Protein AF-A0A662T2M1-F1 (afdb_monomer_lite)

Foldseek 3Di:
DDQLVVCCVVLVDDSVRSVQQSVLLVPVQEAADPDCSCVVPPSHDYDDPVVVD

Sequence (53 aa):
ISMASELREKFKLTYFDSLHCASAILYDGVILSVDEAYDKVSEVHRIDPRSLL

pLDDT: mean 96.37, std 5.51, range [63.28, 98.25]

Secondary structure (DSSP, 8-state):
--HHHHHHHHH---HHHHHHHHHHHHTTSEEE-S-GGGGG-TT-EEE-GGGG-

Radius of gyration: 10.68 Å; chains: 1; bounding box: 28×17×26 Å

Structure (mmCIF, N/CA/C/O backbone):
data_AF-A0A662T2M1-F1
#
_entry.id   AF-A0A662T2M1-F1
#
loop_
_atom_site.group_PDB
_atom_site.id
_atom_site.type_symbol
_atom_site.label_atom_id
_atom_site.label_alt_id
_atom_site.label_comp_id
_atom_site.label_asym_id
_atom_site.label_entity_id
_atom_site.label_seq_id
_atom_site.pdbx_PDB_ins_code
_atom_site.Cartn_x
_atom_site.Cartn_y
_atom_site.Cartn_z
_atom_site.occupancy
_atom_site.B_iso_or_equiv
_atom_site.auth_seq_id
_atom_site.auth_comp_id
_atom_site.auth_asym_id
_atom_site.auth_atom_id
_atom_site.pdbx_PDB_model_num
ATOM 1 N N . ILE A 1 1 ? -14.607 8.901 8.642 1.00 63.28 1 ILE A N 1
ATOM 2 C CA . ILE A 1 1 ? -13.255 8.296 8.693 1.00 63.28 1 ILE A CA 1
ATOM 3 C C . ILE A 1 1 ? -12.868 7.983 7.248 1.00 63.28 1 ILE A C 1
ATOM 5 O O . ILE A 1 1 ? -13.763 7.645 6.485 1.00 63.28 1 ILE A O 1
ATOM 9 N N . SER A 1 2 ? -11.625 8.236 6.824 1.00 93.31 2 SER A N 1
ATOM 10 C CA . SER A 1 2 ? -11.184 7.960 5.444 1.00 93.31 2 SER A CA 1
ATOM 11 C C . SER A 1 2 ? -10.546 6.572 5.341 1.00 93.31 2 SER A C 1
ATOM 13 O O . SER A 1 2 ? -9.913 6.126 6.298 1.00 93.31 2 SER A O 1
ATOM 15 N N . MET A 1 3 ? -10.640 5.931 4.170 1.00 96.94 3 MET A N 1
ATOM 16 C CA . MET A 1 3 ? -10.042 4.611 3.905 1.00 96.94 3 MET A CA 1
ATOM 17 C C . MET A 1 3 ? -8.547 4.560 4.257 1.00 96.94 3 MET A C 1
ATOM 19 O O . MET A 1 3 ? -8.095 3.625 4.906 1.00 96.94 3 MET A O 1
ATOM 23 N N . ALA A 1 4 ? -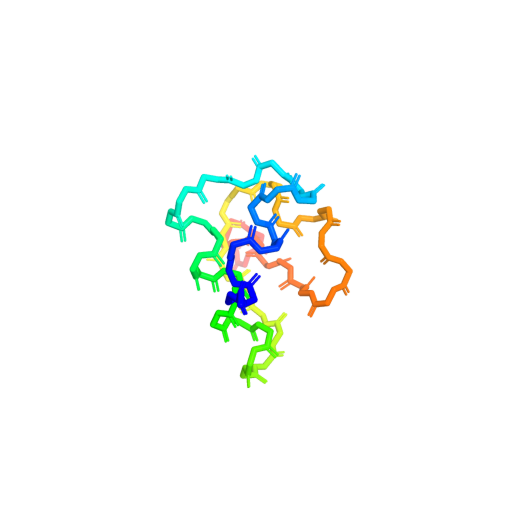7.781 5.607 3.929 1.00 98.00 4 ALA A N 1
ATOM 24 C CA . ALA A 1 4 ? -6.373 5.694 4.320 1.00 98.00 4 ALA A CA 1
ATOM 25 C C . ALA A 1 4 ? -6.176 5.642 5.847 1.00 98.00 4 ALA A C 1
ATOM 27 O O . ALA A 1 4 ? -5.272 4.968 6.333 1.00 98.00 4 ALA A O 1
ATOM 28 N N . SER A 1 5 ? -7.038 6.301 6.630 1.00 98.12 5 SER A N 1
ATOM 29 C CA . SER A 1 5 ? -6.950 6.244 8.094 1.00 98.12 5 SER A CA 1
ATOM 30 C C . SER A 1 5 ? -7.184 4.826 8.624 1.00 98.12 5 SER A C 1
ATOM 32 O O . SER A 1 5 ? -6.459 4.387 9.514 1.00 98.12 5 SER A O 1
ATOM 34 N N . GLU A 1 6 ? -8.142 4.095 8.050 1.00 97.94 6 GLU A N 1
ATOM 35 C CA . GLU A 1 6 ? -8.446 2.708 8.432 1.00 97.94 6 GLU A CA 1
ATOM 36 C C . GLU A 1 6 ? -7.296 1.763 8.076 1.00 97.94 6 GLU A C 1
ATOM 38 O O . GLU A 1 6 ? -6.858 0.973 8.914 1.00 97.94 6 GLU A O 1
ATOM 43 N N . LEU A 1 7 ? -6.743 1.887 6.865 1.00 97.88 7 LEU A N 1
ATOM 44 C CA . LEU A 1 7 ? -5.592 1.098 6.418 1.00 97.88 7 LEU A CA 1
ATOM 45 C C . LEU A 1 7 ? -4.369 1.336 7.307 1.00 97.88 7 LEU A C 1
ATOM 47 O O . LEU A 1 7 ? -3.678 0.387 7.686 1.00 97.88 7 LEU A O 1
ATOM 51 N N . ARG A 1 8 ? -4.124 2.595 7.690 1.00 98.06 8 ARG A N 1
ATOM 52 C CA . ARG A 1 8 ? -3.035 2.965 8.599 1.00 98.06 8 ARG A CA 1
ATOM 53 C C . ARG A 1 8 ? -3.159 2.258 9.942 1.00 98.06 8 ARG A C 1
ATOM 55 O O . ARG A 1 8 ? -2.191 1.687 10.438 1.00 98.06 8 ARG A O 1
ATOM 62 N N . GLU A 1 9 ? -4.346 2.278 10.534 1.00 97.88 9 GLU A N 1
ATOM 63 C CA . GLU A 1 9 ? -4.581 1.682 11.850 1.00 97.88 9 GLU A CA 1
ATOM 64 C C . GLU A 1 9 ? -4.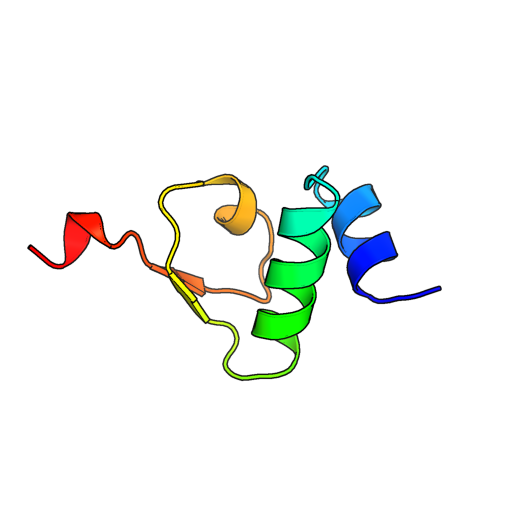556 0.151 11.815 1.00 97.88 9 GLU A C 1
ATOM 66 O O . GLU A 1 9 ? -3.916 -0.463 12.682 1.00 97.88 9 GLU A O 1
ATOM 71 N N . LYS A 1 10 ? -5.201 -0.446 10.804 1.00 97.62 10 LYS A N 1
ATOM 72 C CA . LYS A 1 10 ? -5.352 -1.897 10.625 1.00 97.62 10 LYS A CA 1
ATOM 73 C C . LYS A 1 10 ? -4.033 -2.577 10.267 1.00 97.62 10 LYS A C 1
ATOM 75 O O . LYS A 1 10 ? -3.699 -3.596 10.865 1.00 97.62 10 LYS A O 1
ATOM 80 N N . PHE A 1 11 ? -3.267 -2.001 9.343 1.00 97.62 11 PHE A N 1
ATOM 81 C CA . PHE A 1 11 ? -2.065 -2.633 8.783 1.00 97.62 11 PHE A CA 1
ATOM 82 C C . PHE A 1 11 ? -0.750 -1.994 9.242 1.00 97.62 11 PHE A C 1
ATOM 84 O O . PHE A 1 11 ? 0.324 -2.455 8.858 1.00 97.62 11 PHE A O 1
ATOM 91 N N . LYS A 1 12 ? -0.821 -0.970 10.105 1.00 97.69 12 LYS A N 1
ATOM 92 C CA . LYS A 1 12 ? 0.340 -0.229 10.634 1.00 97.69 12 LYS A CA 1
ATOM 93 C C . LYS A 1 12 ? 1.199 0.409 9.538 1.00 97.69 12 LYS A C 1
ATOM 95 O O . LYS A 1 12 ? 2.412 0.513 9.688 1.00 97.69 12 LYS A O 1
ATOM 100 N N . LEU A 1 13 ? 0.561 0.842 8.451 1.00 97.69 13 LEU A N 1
ATOM 101 C CA . LEU A 1 13 ? 1.214 1.608 7.388 1.00 97.69 13 LEU A CA 1
ATOM 102 C C . LE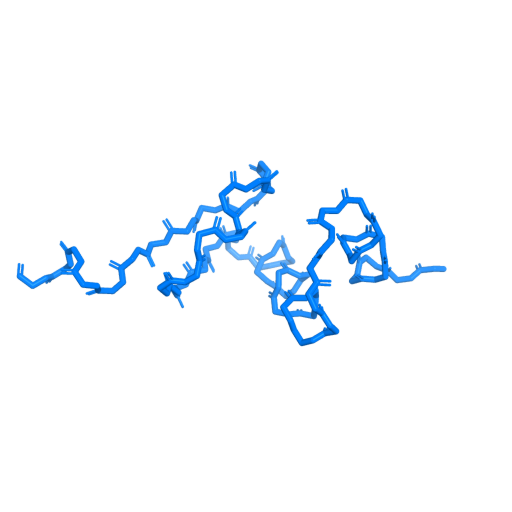U A 1 13 ? 1.656 2.984 7.908 1.00 97.69 13 LEU A C 1
ATOM 104 O O . LEU A 1 13 ? 1.117 3.485 8.898 1.00 97.69 13 LEU A O 1
ATOM 108 N N . THR A 1 14 ? 2.614 3.630 7.244 1.00 98.19 14 THR A N 1
ATOM 109 C CA . THR A 1 14 ? 2.896 5.044 7.522 1.00 98.19 14 THR A CA 1
ATOM 110 C C . THR A 1 14 ? 1.780 5.935 6.968 1.00 98.19 14 THR A C 1
ATOM 112 O O . THR A 1 14 ? 0.871 5.479 6.269 1.00 98.19 14 THR A O 1
ATOM 115 N N . TYR A 1 15 ? 1.822 7.235 7.276 1.00 97.50 15 TYR A N 1
ATOM 116 C CA . TYR A 1 15 ? 0.860 8.191 6.721 1.00 97.50 15 TYR A CA 1
ATOM 117 C C . TYR A 1 15 ? 0.818 8.138 5.185 1.00 97.50 15 TYR A C 1
ATOM 119 O O . TYR A 1 15 ? -0.261 7.981 4.613 1.00 97.50 15 TYR A O 1
ATOM 127 N N . PHE A 1 16 ? 1.974 8.212 4.520 1.00 97.88 16 PHE A N 1
ATOM 128 C CA . PHE A 1 16 ? 2.031 8.222 3.057 1.00 97.88 16 PHE A CA 1
ATOM 129 C C . PHE A 1 16 ? 1.710 6.857 2.454 1.00 97.88 16 PHE A C 1
ATOM 131 O O . PHE A 1 16 ? 0.945 6.807 1.493 1.00 97.88 16 PHE A O 1
ATOM 138 N N . ASP A 1 17 ? 2.171 5.765 3.065 1.00 98.19 17 ASP A N 1
ATOM 139 C CA . ASP A 1 17 ? 1.839 4.420 2.582 1.00 98.19 17 ASP A CA 1
ATOM 140 C C . ASP A 1 17 ? 0.337 4.151 2.652 1.00 98.19 17 ASP A C 1
ATOM 142 O O . ASP A 1 17 ? -0.243 3.547 1.756 1.00 98.19 17 ASP A O 1
ATOM 146 N N . SER A 1 18 ? -0.335 4.661 3.686 1.00 98.25 18 SER A N 1
ATOM 147 C CA . SER A 1 18 ? -1.783 4.514 3.812 1.00 98.25 18 SER A CA 1
ATOM 148 C C . SER A 1 18 ? -2.566 5.279 2.738 1.00 98.25 18 SER A C 1
ATOM 150 O O . SER A 1 18 ? -3.587 4.787 2.260 1.00 98.25 18 SER A O 1
ATOM 152 N N . LEU A 1 19 ? -2.076 6.452 2.317 1.00 98.19 19 LEU A N 1
ATOM 153 C CA . LEU A 1 19 ? -2.658 7.214 1.208 1.00 98.19 19 LEU A CA 1
ATOM 154 C C . LEU A 1 19 ? -2.389 6.534 -0.135 1.00 98.19 19 LEU A C 1
ATOM 156 O O . LEU A 1 19 ? -3.288 6.450 -0.969 1.00 98.19 19 LEU A O 1
ATOM 160 N N . HIS A 1 20 ? -1.170 6.032 -0.331 1.00 97.94 20 HIS A N 1
ATOM 161 C CA . HIS A 1 20 ? -0.784 5.329 -1.547 1.00 97.94 20 HIS A CA 1
ATOM 162 C C . HIS A 1 20 ? -1.585 4.032 -1.715 1.00 97.94 20 HIS A C 1
ATOM 164 O O . HIS A 1 20 ? -2.186 3.814 -2.765 1.00 97.94 20 HIS A O 1
ATOM 170 N N . CYS A 1 21 ? -1.702 3.244 -0.642 1.00 98.25 21 CYS A N 1
ATOM 171 C CA . CYS A 1 21 ? -2.518 2.033 -0.603 1.00 98.25 21 CYS A CA 1
ATOM 172 C C . CYS A 1 21 ? -3.996 2.328 -0.877 1.00 98.25 21 CYS A C 1
ATOM 174 O O . CYS A 1 21 ? -4.609 1.683 -1.721 1.00 98.25 21 CYS A O 1
ATOM 176 N N . ALA A 1 22 ? -4.557 3.358 -0.231 1.00 98.19 22 ALA A N 1
ATOM 177 C CA . ALA A 1 22 ? -5.933 3.779 -0.480 1.00 98.19 22 ALA A CA 1
ATOM 178 C C . ALA A 1 22 ? -6.165 4.175 -1.948 1.00 98.19 22 ALA A C 1
ATOM 180 O O . ALA A 1 22 ? -7.199 3.836 -2.518 1.00 98.19 22 ALA A O 1
ATOM 181 N N . SER A 1 23 ? -5.207 4.868 -2.568 1.00 98.00 23 SER A N 1
ATOM 182 C CA . SER A 1 23 ? -5.278 5.188 -3.993 1.00 98.00 23 SER A CA 1
ATOM 183 C C . SER A 1 23 ? -5.282 3.915 -4.837 1.00 98.00 23 SER A C 1
ATOM 185 O O . SER A 1 23 ? -6.164 3.767 -5.670 1.00 98.00 23 SER A O 1
ATOM 187 N N . ALA A 1 24 ? -4.358 2.979 -4.605 1.00 98.19 24 ALA A N 1
ATOM 188 C CA . ALA A 1 24 ? -4.296 1.733 -5.370 1.00 98.19 24 ALA A CA 1
ATOM 189 C C . ALA A 1 24 ? -5.600 0.925 -5.274 1.00 98.19 24 ALA A C 1
ATOM 191 O O . ALA A 1 24 ? -6.142 0.543 -6.305 1.00 98.19 24 ALA A O 1
ATOM 192 N N . ILE A 1 25 ? -6.163 0.761 -4.070 1.00 98.06 25 ILE A N 1
ATOM 193 C CA . ILE A 1 25 ? -7.456 0.080 -3.862 1.00 98.06 25 ILE A CA 1
ATOM 194 C C . ILE A 1 25 ? -8.590 0.750 -4.651 1.00 98.06 25 ILE A C 1
ATOM 196 O O . ILE A 1 25 ? -9.478 0.066 -5.151 1.00 98.06 25 ILE A O 1
ATOM 200 N N . LEU A 1 26 ? -8.583 2.083 -4.761 1.00 97.75 26 LEU A N 1
ATOM 201 C CA . LEU A 1 26 ? -9.613 2.822 -5.495 1.00 97.75 26 LEU A CA 1
ATOM 202 C C . LEU A 1 26 ? -9.502 2.656 -7.021 1.00 97.75 26 LEU A C 1
ATOM 204 O O . LEU A 1 26 ? -10.495 2.862 -7.720 1.00 97.75 26 LEU A O 1
ATOM 208 N N . TYR A 1 27 ? -8.317 2.319 -7.530 1.00 96.38 27 TYR A N 1
ATOM 209 C CA . TYR A 1 27 ? -8.056 2.166 -8.959 1.00 96.38 27 TYR A CA 1
ATOM 210 C C . TYR A 1 27 ? -7.930 0.689 -9.356 1.00 96.38 27 TYR A C 1
ATOM 212 O O . TYR A 1 27 ? -8.938 -0.001 -9.474 1.00 96.38 27 TYR A O 1
ATOM 220 N N . ASP A 1 28 ? -6.719 0.209 -9.624 1.00 97.00 28 ASP A N 1
ATOM 221 C CA . ASP A 1 28 ? -6.454 -1.114 -10.200 1.00 97.00 28 ASP A CA 1
ATOM 222 C C . ASP A 1 28 ? -6.010 -2.159 -9.166 1.00 97.00 28 ASP A C 1
ATOM 224 O O . ASP A 1 28 ? -5.814 -3.325 -9.507 1.00 97.00 28 ASP A O 1
ATOM 228 N N . GLY A 1 29 ? -5.856 -1.755 -7.905 1.00 97.69 29 GLY A N 1
ATOM 229 C CA . GLY A 1 29 ? -5.345 -2.603 -6.840 1.00 97.69 29 GLY A CA 1
ATOM 230 C C . GLY A 1 29 ? -3.869 -2.959 -7.003 1.00 97.69 29 GLY A C 1
ATOM 231 O O . GLY A 1 29 ? -3.422 -3.896 -6.354 1.00 97.69 29 GLY A O 1
ATOM 232 N N . VAL A 1 30 ? -3.087 -2.270 -7.841 1.00 98.06 30 VAL A N 1
ATOM 233 C CA . VAL A 1 30 ? -1.665 -2.585 -8.052 1.00 98.06 30 VAL A CA 1
ATOM 234 C C . VAL A 1 30 ? -0.776 -1.534 -7.393 1.00 98.06 30 VAL A C 1
ATOM 236 O O . VAL A 1 30 ? -0.971 -0.330 -7.549 1.00 98.06 30 VAL A O 1
ATOM 239 N N . ILE A 1 31 ? 0.243 -1.989 -6.660 1.00 97.75 31 ILE A N 1
ATOM 240 C CA . ILE A 1 31 ? 1.265 -1.118 -6.064 1.00 97.75 31 ILE A CA 1
ATOM 241 C C . ILE A 1 31 ? 2.639 -1.543 -6.561 1.00 97.75 31 ILE A C 1
ATOM 243 O O . ILE A 1 31 ? 3.109 -2.637 -6.256 1.00 97.75 31 ILE A O 1
ATOM 247 N N . LEU A 1 32 ? 3.322 -0.655 -7.284 1.00 97.06 32 LEU A N 1
ATOM 248 C CA . LEU A 1 32 ? 4.731 -0.840 -7.617 1.00 97.06 32 LEU A CA 1
ATOM 249 C C . LEU A 1 32 ? 5.583 -0.323 -6.455 1.00 97.06 32 LEU A C 1
ATOM 251 O O . LEU A 1 32 ? 5.726 0.885 -6.274 1.00 97.06 32 LEU A O 1
ATOM 255 N N . SER A 1 33 ? 6.133 -1.228 -5.649 1.00 96.81 33 SER A N 1
ATOM 256 C CA . SER A 1 33 ? 6.930 -0.850 -4.481 1.00 96.81 33 SER A CA 1
ATOM 257 C C . SER A 1 33 ? 7.896 -1.950 -4.053 1.00 96.81 33 SER A C 1
ATOM 259 O O . SER A 1 33 ? 7.614 -3.145 -4.162 1.00 96.81 33 SER A O 1
ATOM 261 N N . VAL A 1 34 ? 9.035 -1.529 -3.505 1.00 97.38 34 VAL A N 1
ATOM 262 C CA . VAL A 1 34 ? 10.006 -2.413 -2.842 1.00 97.38 34 VAL A CA 1
ATOM 263 C C . VAL A 1 34 ? 9.640 -2.710 -1.384 1.00 97.38 34 VAL A C 1
ATOM 265 O O . VAL A 1 34 ? 10.269 -3.569 -0.773 1.00 97.38 34 VAL A O 1
ATOM 268 N N . ASP A 1 35 ? 8.664 -1.995 -0.820 1.00 97.44 35 ASP A N 1
ATOM 269 C CA . ASP A 1 35 ? 8.231 -2.169 0.566 1.00 97.44 35 ASP A CA 1
ATOM 270 C C . ASP A 1 35 ? 7.203 -3.299 0.681 1.00 97.44 35 ASP A C 1
ATOM 2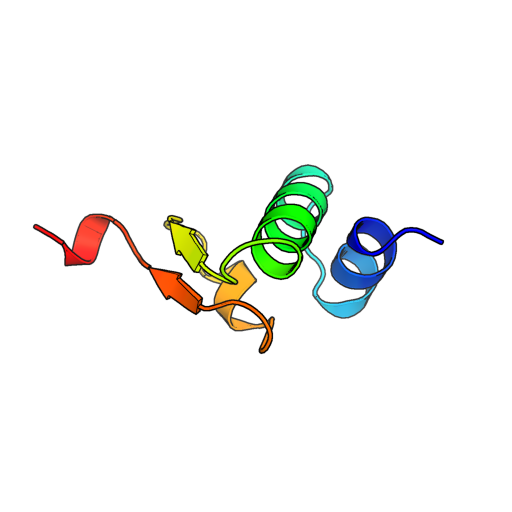72 O O . ASP A 1 35 ? 6.092 -3.207 0.163 1.00 97.44 35 ASP A O 1
ATOM 276 N N . GLU A 1 36 ? 7.563 -4.358 1.396 1.00 97.06 36 GLU A N 1
ATOM 277 C CA . GLU A 1 36 ? 6.730 -5.543 1.626 1.00 97.06 36 GLU A CA 1
ATOM 278 C C . GLU A 1 36 ? 5.538 -5.269 2.562 1.00 97.06 36 GLU A C 1
ATOM 280 O O . GLU A 1 36 ? 4.662 -6.117 2.723 1.00 97.06 36 GLU A O 1
ATOM 285 N N . ALA A 1 37 ? 5.444 -4.083 3.179 1.00 97.69 37 ALA A N 1
ATOM 286 C CA . ALA A 1 37 ? 4.329 -3.721 4.054 1.00 97.69 37 ALA A CA 1
ATOM 287 C C . ALA A 1 37 ? 2.954 -3.855 3.373 1.00 97.69 37 ALA A C 1
ATOM 289 O O . ALA A 1 37 ? 1.976 -4.197 4.045 1.00 97.69 37 ALA A O 1
ATOM 290 N N . TYR A 1 38 ? 2.886 -3.635 2.056 1.00 98.00 38 TYR A N 1
ATOM 291 C CA . TYR A 1 38 ? 1.655 -3.763 1.274 1.00 98.00 38 TYR A CA 1
ATOM 292 C C . TYR A 1 38 ? 1.185 -5.214 1.110 1.00 98.00 38 TYR A C 1
ATOM 294 O O . TYR A 1 38 ? -0.009 -5.426 0.924 1.00 98.00 38 TYR A O 1
ATOM 302 N N . ASP A 1 39 ? 2.057 -6.213 1.295 1.00 97.81 39 ASP A N 1
ATOM 303 C CA . ASP A 1 39 ? 1.695 -7.639 1.190 1.00 97.81 39 ASP A CA 1
ATOM 304 C C . ASP A 1 39 ? 0.716 -8.077 2.299 1.00 97.81 39 ASP A C 1
ATOM 306 O O . ASP A 1 39 ? 0.093 -9.135 2.226 1.00 97.81 39 ASP A O 1
ATOM 310 N N . LYS A 1 40 ? 0.545 -7.247 3.337 1.00 97.44 40 LYS A N 1
ATOM 311 C CA . LYS A 1 40 ? -0.436 -7.448 4.414 1.00 97.44 40 LYS A CA 1
ATOM 312 C C . LYS A 1 40 ? -1.861 -7.060 4.010 1.00 97.44 40 LYS A C 1
ATOM 314 O O . LYS A 1 40 ? -2.793 -7.395 4.739 1.00 97.44 40 LYS A O 1
ATOM 319 N N . VAL A 1 41 ? -2.033 -6.318 2.915 1.00 97.88 41 VAL A N 1
ATOM 320 C CA . VAL A 1 41 ? -3.318 -5.765 2.475 1.00 97.88 41 VAL A CA 1
ATOM 321 C C . VAL A 1 41 ? -3.841 -6.600 1.311 1.00 97.88 41 VAL A C 1
ATOM 323 O O . VAL A 1 41 ? -3.349 -6.500 0.196 1.00 97.88 41 VAL A O 1
ATOM 326 N N . SER A 1 42 ? -4.851 -7.428 1.569 1.00 97.12 42 SER A N 1
ATOM 327 C CA . SER A 1 42 ? -5.400 -8.380 0.591 1.00 97.12 42 SER A CA 1
ATOM 328 C C . SER A 1 42 ? -6.001 -7.740 -0.665 1.00 97.12 42 SER A C 1
ATOM 330 O O . SER A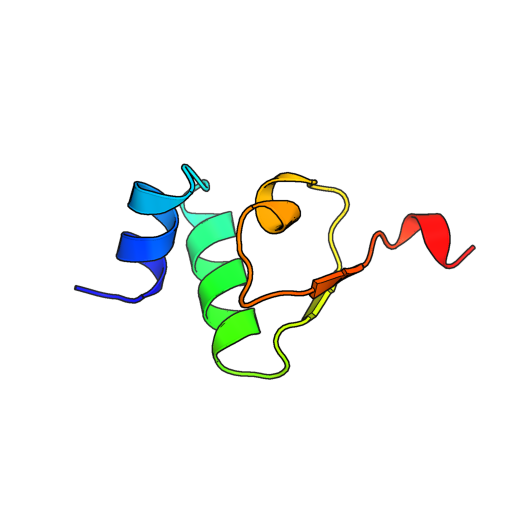 1 42 ? -6.123 -8.392 -1.696 1.00 97.12 42 SER A O 1
ATOM 332 N N . GLU A 1 43 ? -6.406 -6.478 -0.561 1.00 97.94 43 GLU A N 1
ATOM 333 C CA . GLU A 1 43 ? -7.055 -5.690 -1.60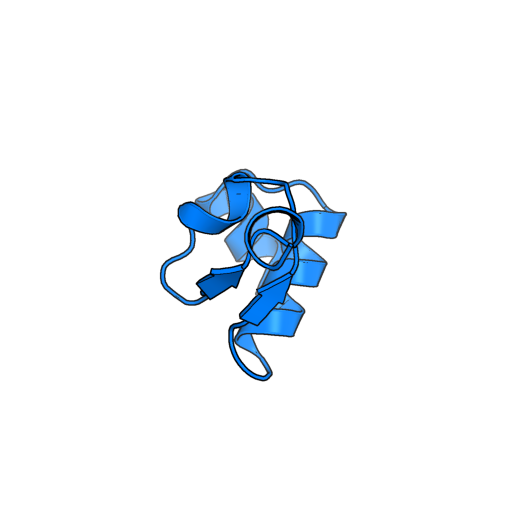2 1.00 97.94 43 GLU A CA 1
ATOM 334 C C . GLU A 1 43 ? -6.064 -5.118 -2.626 1.00 97.94 43 GLU A C 1
ATOM 336 O O . GLU A 1 43 ? -6.499 -4.559 -3.631 1.00 97.94 43 GLU A O 1
ATOM 341 N N . VAL A 1 44 ? -4.753 -5.245 -2.388 1.00 98.12 44 VAL A N 1
ATOM 342 C CA . VAL A 1 44 ? -3.716 -4.804 -3.326 1.00 98.12 44 VAL A CA 1
ATOM 343 C C . VAL A 1 44 ? -2.740 -5.925 -3.661 1.00 98.12 44 VAL A C 1
ATOM 345 O O . VAL A 1 44 ? -2.389 -6.758 -2.830 1.00 98.12 44 VAL A O 1
ATOM 348 N N . HIS A 1 45 ? -2.259 -5.918 -4.898 1.00 98.25 45 HIS A N 1
ATOM 349 C CA . HIS A 1 45 ? -1.166 -6.745 -5.369 1.00 98.25 45 HIS A CA 1
ATOM 350 C C . HIS A 1 45 ? 0.089 -5.885 -5.511 1.00 98.25 45 HIS A C 1
ATOM 352 O O . HIS A 1 45 ? 0.163 -4.990 -6.361 1.00 98.25 45 HIS A O 1
ATOM 358 N N . ARG A 1 46 ? 1.091 -6.155 -4.672 1.00 98.00 46 ARG A N 1
ATOM 359 C CA . ARG A 1 46 ? 2.388 -5.500 -4.789 1.00 98.00 46 ARG A CA 1
ATOM 360 C C . ARG A 1 46 ? 3.223 -6.174 -5.872 1.00 98.00 46 ARG A C 1
ATOM 362 O O . ARG A 1 46 ? 3.441 -7.382 -5.841 1.00 98.00 46 ARG A O 1
ATOM 369 N N . ILE A 1 47 ? 3.753 -5.366 -6.781 1.00 98.06 47 ILE A N 1
ATOM 370 C CA . ILE A 1 47 ? 4.787 -5.770 -7.730 1.00 98.06 47 ILE A CA 1
ATOM 371 C C . ILE A 1 47 ? 6.102 -5.169 -7.248 1.00 98.06 47 ILE A C 1
ATOM 373 O O . ILE A 1 47 ? 6.222 -3.952 -7.092 1.00 98.06 47 ILE A O 1
ATOM 377 N N . ASP A 1 48 ? 7.095 -6.023 -7.013 1.00 97.44 48 ASP A N 1
ATOM 378 C CA . ASP A 1 48 ? 8.451 -5.561 -6.755 1.00 97.44 48 ASP A CA 1
ATOM 379 C C . ASP A 1 48 ? 9.106 -5.152 -8.083 1.00 97.44 48 ASP A C 1
ATOM 381 O O . ASP A 1 48 ? 9.324 -6.014 -8.934 1.00 97.44 48 ASP A O 1
ATOM 385 N N . PRO A 1 49 ? 9.463 -3.875 -8.301 1.00 96.31 49 PRO A N 1
ATOM 386 C CA . PRO A 1 49 ? 10.083 -3.456 -9.557 1.00 96.31 49 PRO A CA 1
ATOM 387 C C . PRO A 1 49 ? 11.409 -4.176 -9.850 1.00 96.31 49 PRO A C 1
ATOM 389 O O . PRO A 1 49 ? 11.827 -4.234 -11.003 1.00 96.31 49 PRO A O 1
ATOM 392 N N . ARG A 1 50 ? 12.073 -4.749 -8.837 1.00 95.81 50 ARG A N 1
ATOM 393 C CA . ARG A 1 50 ? 13.331 -5.494 -8.998 1.00 95.81 50 ARG A CA 1
ATOM 394 C C . ARG A 1 50 ? 13.132 -6.879 -9.616 1.00 95.81 50 ARG A C 1
ATOM 396 O O . ARG A 1 50 ? 14.108 -7.445 -10.091 1.00 95.81 50 ARG A O 1
ATOM 403 N N . SER A 1 51 ? 11.913 -7.428 -9.608 1.00 94.38 51 SER A N 1
ATOM 404 C CA . SER A 1 51 ? 11.609 -8.727 -10.232 1.00 94.38 51 SER A CA 1
ATOM 405 C C . SER A 1 51 ? 11.287 -8.630 -11.727 1.00 94.38 51 SER A C 1
ATOM 407 O O . SER A 1 51 ? 11.093 -9.656 -12.374 1.00 94.38 51 SER A O 1
ATOM 409 N N . LEU A 1 52 ? 11.229 -7.412 -12.274 1.00 90.94 52 LEU A N 1
ATOM 410 C CA . LEU A 1 52 ? 10.945 -7.133 -13.686 1.00 90.94 52 LEU A CA 1
ATOM 411 C C . LEU A 1 52 ? 12.217 -6.979 -14.543 1.00 90.94 52 LEU A C 1
ATOM 413 O O . LEU A 1 52 ? 12.115 -6.597 -15.710 1.00 90.94 52 LEU A O 1
ATOM 417 N N . LEU A 1 53 ? 13.393 -7.222 -13.954 1.00 77.00 53 LEU A N 1
ATOM 418 C CA . LEU A 1 53 ? 14.712 -7.120 -14.588 1.00 77.00 53 LEU A CA 1
ATOM 419 C C . LEU A 1 53 ? 15.219 -8.474 -15.090 1.00 77.00 53 LEU A C 1
ATOM 421 O O . LEU A 1 53 ? 15.012 -9.484 -14.380 1.00 77.00 53 LEU A O 1
#